Protein AF-A0A0N4WC31-F1 (afdb_monomer)

Solvent-accessible surface area (backbone atoms only — not comparable to full-atom values): 5287 Å² total; per-residue (Å²): 122,65,70,66,48,54,54,51,70,74,41,79,88,40,75,66,53,52,52,49,50,54,50,53,50,52,54,48,55,31,59,76,70,69,57,58,83,85,71,67,74,53,71,70,69,57,46,70,82,62,72,70,78,60,64,65,58,55,51,50,52,52,51,51,50,52,54,50,53,54,48,53,52,50,54,58,49,54,58,56,51,62,63,62,75,73,111

Foldseek 3Di:
DVPLLVVLLPDDPDPVVLVVLVVVVQVVLCVVVVHDVVVVDDSVNSCVPPVDDRSSVVSVVVVVVVVVVVVVVVVVVVVVVVVVVVD

Sequence (87 aa):
MPAVLYGAETWSLRKSDIRNLCVAQREMERRMLGLRMLDRWSCDRIRAPTKVSDWTNEASSRKLMWVGEVREMDECMGSREYDKDSI

Mean predicted aligned error: 9.28 Å

Secondary structure (DSSP, 8-state):
-HHHHHHHHHS---HHHHHHHHHHHHHHHHHHTT--GGG---HHHHHHHH----HHHHHHHHHHHHHHHHHHHHHHHHHHHHTTTT-

Structure (mmCIF, N/CA/C/O backbone):
data_AF-A0A0N4WC31-F1
#
_entry.id   AF-A0A0N4WC31-F1
#
loop_
_atom_site.group_PDB
_atom_site.id
_atom_site.type_symbol
_atom_site.label_atom_id
_atom_site.label_alt_id
_atom_site.label_comp_id
_atom_site.label_asym_id
_atom_site.label_entity_id
_atom_site.label_seq_id
_atom_site.pdbx_PDB_ins_code
_atom_site.Cartn_x
_atom_site.Cartn_y
_atom_site.Cartn_z
_atom_site.occupancy
_atom_site.B_iso_or_equiv
_atom_site.auth_seq_id
_atom_site.auth_comp_id
_atom_site.auth_asym_id
_atom_site.auth_atom_id
_atom_site.pdbx_PDB_model_num
ATOM 1 N N . MET A 1 1 ? 5.827 -10.386 1.441 1.00 60.34 1 MET A N 1
ATOM 2 C CA . MET A 1 1 ? 4.533 -10.947 0.983 1.00 60.34 1 MET A CA 1
ATOM 3 C C . MET A 1 1 ? 4.640 -11.347 -0.491 1.00 60.34 1 MET A C 1
ATOM 5 O O . MET A 1 1 ? 4.175 -10.609 -1.344 1.00 60.34 1 MET A O 1
ATOM 9 N N . PRO A 1 2 ? 5.289 -12.473 -0.827 1.00 60.91 2 PRO A N 1
ATOM 10 C CA . PRO A 1 2 ? 5.639 -12.781 -2.220 1.00 60.91 2 PRO A CA 1
ATOM 11 C C . PRO A 1 2 ? 4.449 -13.221 -3.093 1.00 60.91 2 PRO A C 1
ATOM 13 O O . PRO A 1 2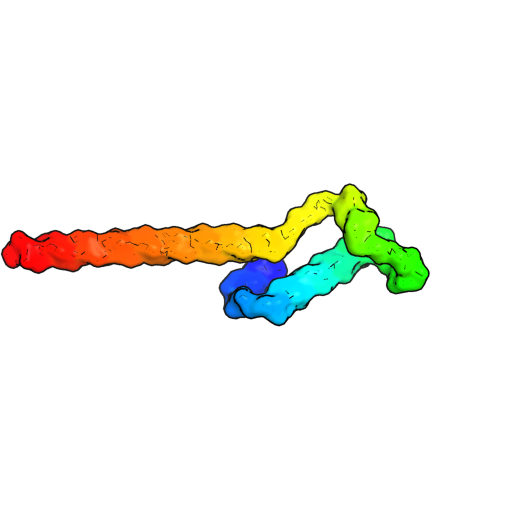 ? 4.392 -12.849 -4.258 1.00 60.91 2 PRO A O 1
ATOM 16 N N . ALA A 1 3 ? 3.466 -13.943 -2.542 1.00 71.06 3 ALA A N 1
ATOM 17 C CA . ALA A 1 3 ? 2.375 -14.528 -3.335 1.00 71.06 3 ALA A CA 1
ATOM 18 C C . ALA A 1 3 ? 1.437 -13.489 -3.983 1.00 71.06 3 ALA A C 1
ATOM 20 O O . ALA A 1 3 ? 1.049 -13.637 -5.138 1.00 71.06 3 ALA A O 1
ATOM 21 N N . VAL A 1 4 ? 1.094 -12.416 -3.260 1.00 72.12 4 VAL A N 1
ATOM 22 C CA . VAL A 1 4 ? 0.231 -11.341 -3.789 1.00 72.12 4 VAL A CA 1
ATOM 23 C C . VAL A 1 4 ? 0.957 -10.539 -4.871 1.00 72.12 4 VAL A C 1
ATOM 25 O O . VAL A 1 4 ? 0.355 -10.170 -5.875 1.00 72.12 4 VAL A O 1
ATOM 28 N N . LEU A 1 5 ? 2.259 -10.309 -4.686 1.00 69.44 5 LEU A N 1
ATOM 29 C CA . LEU A 1 5 ? 3.097 -9.610 -5.658 1.00 69.44 5 LEU A CA 1
ATOM 30 C C . LEU A 1 5 ? 3.294 -10.420 -6.942 1.00 69.44 5 LEU A C 1
ATOM 32 O O . LEU A 1 5 ? 3.170 -9.854 -8.019 1.00 69.44 5 LEU A O 1
ATOM 36 N N . TYR A 1 6 ? 3.480 -11.736 -6.844 1.00 74.06 6 TYR A N 1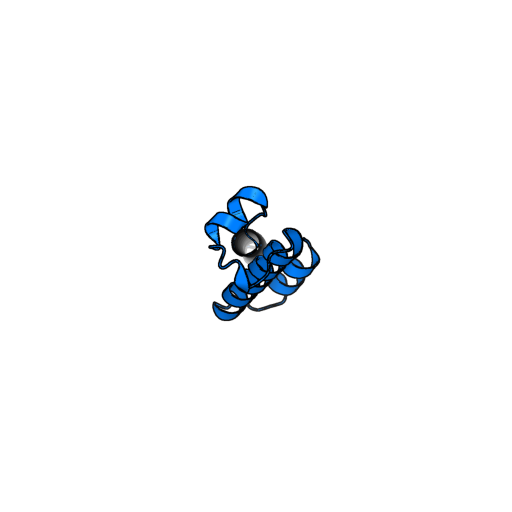
ATOM 37 C CA . TYR A 1 6 ? 3.540 -12.610 -8.018 1.00 74.06 6 TYR A CA 1
ATOM 38 C C . TYR A 1 6 ? 2.216 -12.620 -8.809 1.00 74.06 6 TYR A C 1
ATOM 40 O O . TYR A 1 6 ? 2.195 -12.554 -10.038 1.00 74.06 6 TYR A O 1
ATOM 48 N N . GLY A 1 7 ? 1.076 -12.609 -8.107 1.00 68.25 7 GLY A N 1
ATOM 49 C CA . GLY A 1 7 ? -0.232 -12.414 -8.743 1.00 68.25 7 GLY A CA 1
ATOM 50 C C . GLY A 1 7 ? -0.342 -11.062 -9.460 1.00 68.25 7 GLY A C 1
ATOM 51 O O . GLY A 1 7 ? -0.851 -10.988 -10.573 1.00 68.25 7 GLY A O 1
ATOM 52 N N . ALA A 1 8 ? 0.199 -9.996 -8.867 1.00 65.50 8 ALA A N 1
ATOM 53 C CA . ALA A 1 8 ? 0.229 -8.672 -9.483 1.00 65.50 8 ALA A CA 1
ATOM 54 C C . ALA A 1 8 ? 1.182 -8.576 -10.690 1.00 65.50 8 ALA A C 1
ATOM 56 O O . ALA A 1 8 ? 0.914 -7.794 -11.596 1.00 65.50 8 ALA A O 1
ATOM 57 N N . GLU A 1 9 ? 2.263 -9.361 -10.719 1.00 65.56 9 GLU A N 1
ATOM 58 C CA . GLU A 1 9 ? 3.187 -9.464 -11.860 1.00 65.56 9 GLU A CA 1
ATOM 59 C C . GLU A 1 9 ? 2.517 -10.126 -13.074 1.00 65.56 9 GLU A C 1
ATOM 61 O O . GLU A 1 9 ? 2.752 -9.715 -14.209 1.00 65.56 9 GLU A O 1
ATOM 66 N N . THR A 1 10 ? 1.645 -11.113 -12.841 1.00 64.12 10 THR A N 1
ATOM 67 C CA . THR A 1 10 ? 0.904 -11.804 -13.915 1.00 64.12 10 THR A CA 1
ATOM 68 C C . THR A 1 10 ? -0.322 -11.033 -14.411 1.00 64.12 10 THR A C 1
ATOM 70 O O . THR A 1 10 ? -0.776 -11.253 -15.536 1.00 64.12 10 THR A O 1
ATOM 73 N N . TRP A 1 11 ? -0.870 -10.108 -13.619 1.00 69.56 11 TRP A N 1
ATOM 74 C CA . TRP A 1 11 ? -1.975 -9.248 -14.043 1.00 69.56 11 TRP A CA 1
ATOM 75 C C . TRP A 1 11 ? -1.479 -8.007 -14.792 1.00 69.56 11 TRP A C 1
ATOM 77 O O . TRP A 1 11 ? -0.457 -7.400 -14.475 1.00 69.56 11 TRP A O 1
ATOM 87 N N . SER A 1 12 ? -2.251 -7.547 -15.779 1.00 63.41 12 SER A N 1
ATOM 88 C CA . SER A 1 12 ? -2.026 -6.224 -16.360 1.00 63.41 12 SER A CA 1
ATOM 89 C C . SER A 1 12 ? -2.218 -5.179 -15.258 1.00 63.41 12 SER A C 1
ATOM 91 O O . SER A 1 12 ? -3.341 -5.069 -14.802 1.00 63.41 12 SER A O 1
ATOM 93 N N . LEU A 1 13 ? -1.191 -4.426 -14.826 1.00 71.50 13 LEU A N 1
ATOM 94 C CA . LEU A 1 13 ? -1.331 -3.336 -13.828 1.00 71.50 13 LEU A CA 1
ATOM 95 C C . LEU A 1 13 ? -2.294 -2.222 -14.302 1.00 71.50 13 LEU A C 1
ATOM 97 O O . LEU A 1 13 ? -1.878 -1.118 -14.661 1.00 71.50 13 LEU A O 1
ATOM 101 N N . ARG A 1 14 ? -3.597 -2.499 -14.329 1.00 82.31 14 ARG A N 1
ATOM 102 C CA . ARG A 1 14 ? -4.648 -1.523 -14.585 1.00 82.31 14 ARG A CA 1
ATOM 103 C C . ARG A 1 14 ? -4.936 -0.788 -13.286 1.00 82.31 14 ARG A C 1
ATOM 105 O O . ARG A 1 14 ? -4.699 -1.283 -12.184 1.00 82.31 14 ARG A O 1
ATOM 112 N N . LYS A 1 15 ? -5.529 0.399 -13.404 1.00 82.19 15 LYS A N 1
ATOM 113 C CA . LYS A 1 15 ? -5.954 1.193 -12.239 1.00 82.19 15 LYS A CA 1
ATOM 114 C C . LYS A 1 15 ? -6.914 0.421 -11.317 1.00 82.19 15 LYS A C 1
ATOM 116 O O . LYS A 1 15 ? -6.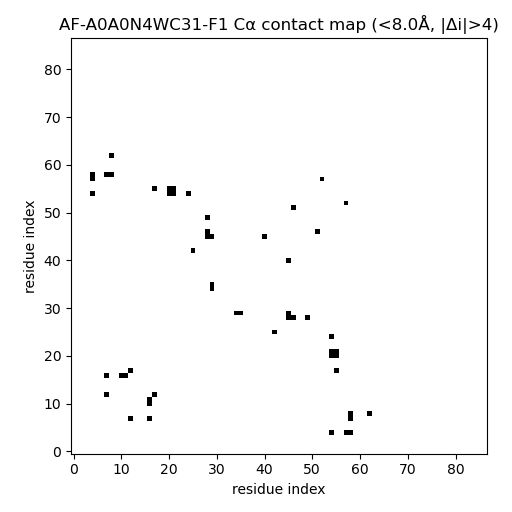891 0.639 -10.108 1.00 82.19 15 LYS A O 1
ATOM 121 N N . SER A 1 16 ? -7.729 -0.484 -11.870 1.00 85.38 16 SER A N 1
ATOM 122 C CA . SER A 1 16 ? -8.615 -1.379 -11.111 1.00 85.38 16 SER A CA 1
ATOM 123 C C . SER A 1 16 ? -7.844 -2.343 -10.215 1.00 85.38 16 SER A C 1
ATOM 125 O O . SER A 1 16 ? -8.199 -2.529 -9.056 1.00 85.38 16 SER A O 1
ATOM 127 N N . ASP A 1 17 ? -6.758 -2.912 -10.726 1.00 83.75 17 ASP A N 1
ATOM 128 C CA . ASP A 1 17 ? -6.007 -3.954 -10.027 1.00 83.75 17 ASP A CA 1
ATOM 129 C C . ASP A 1 17 ? -5.177 -3.343 -8.898 1.00 83.75 17 ASP A C 1
ATOM 131 O O . ASP A 1 17 ? -5.144 -3.869 -7.789 1.00 83.75 17 ASP A O 1
ATOM 135 N N . ILE A 1 18 ? -4.638 -2.140 -9.126 1.00 83.50 18 ILE A N 1
ATOM 136 C CA . ILE A 1 18 ? -4.015 -1.310 -8.084 1.00 83.50 18 ILE A CA 1
ATOM 137 C C . ILE A 1 18 ? -5.018 -1.017 -6.958 1.00 8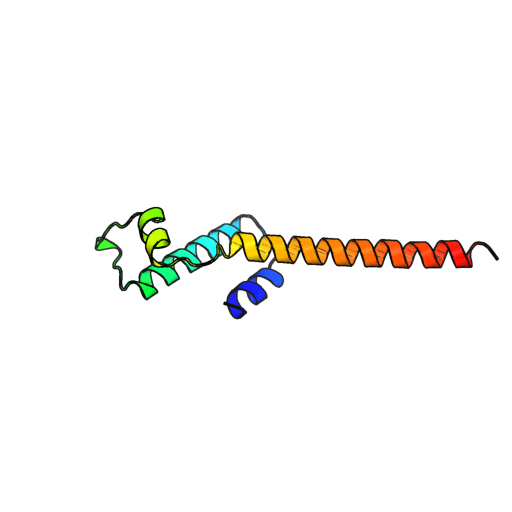3.50 18 ILE A C 1
ATOM 139 O O . ILE A 1 18 ? -4.699 -1.163 -5.779 1.00 83.50 18 ILE A O 1
ATOM 143 N N . ARG A 1 19 ? -6.259 -0.642 -7.304 1.00 87.12 19 ARG A N 1
ATOM 144 C CA . ARG A 1 19 ? -7.320 -0.390 -6.317 1.00 87.12 19 ARG A CA 1
ATOM 145 C C . ARG A 1 19 ? -7.634 -1.649 -5.505 1.00 87.12 19 ARG A C 1
ATOM 147 O O . ARG A 1 19 ? -7.766 -1.548 -4.286 1.00 87.12 19 ARG A O 1
ATOM 154 N N . ASN A 1 20 ? -7.721 -2.807 -6.155 1.00 86.62 20 ASN A N 1
ATOM 155 C CA . ASN A 1 20 ? -7.967 -4.089 -5.496 1.00 86.62 20 ASN A CA 1
ATOM 156 C C . ASN A 1 20 ? -6.824 -4.470 -4.546 1.00 86.62 20 ASN A C 1
ATOM 158 O O . ASN A 1 20 ? -7.091 -4.888 -3.420 1.00 86.62 20 ASN A O 1
ATOM 162 N N . LEU A 1 21 ? -5.568 -4.243 -4.942 1.00 85.88 21 LEU A N 1
ATOM 163 C CA . LEU A 1 21 ? -4.399 -4.446 -4.080 1.00 85.88 21 LEU A CA 1
ATOM 164 C C . LEU A 1 21 ? -4.449 -3.560 -2.832 1.00 85.88 21 LEU A C 1
ATOM 166 O O . LEU A 1 21 ? -4.253 -4.058 -1.726 1.00 85.88 21 LEU A O 1
ATOM 170 N N . CYS A 1 22 ? -4.792 -2.276 -2.974 1.00 86.19 22 CYS A N 1
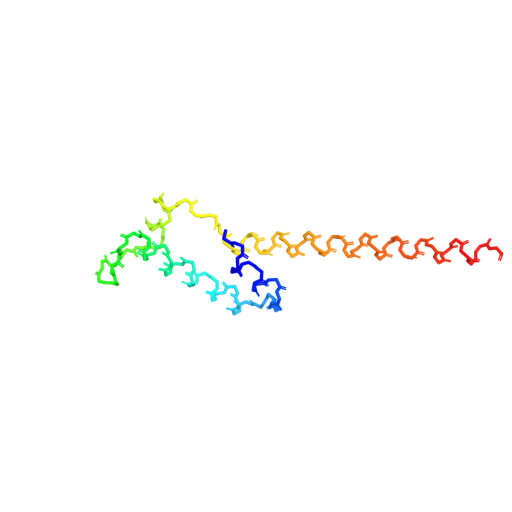ATOM 171 C CA . CYS A 1 22 ? -4.960 -1.388 -1.821 1.00 86.19 2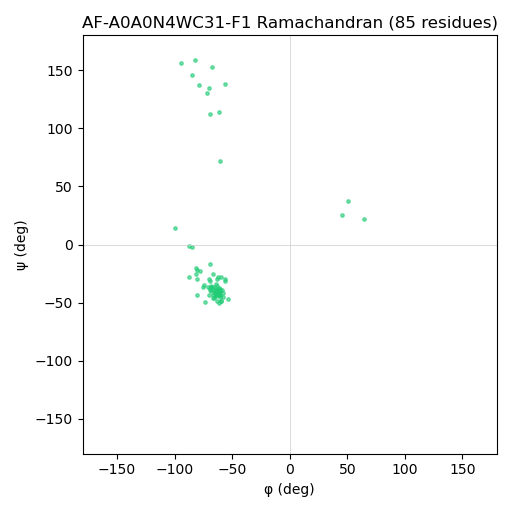2 CYS A CA 1
ATOM 172 C C . CYS A 1 22 ? -6.071 -1.861 -0.871 1.00 86.19 22 CYS A C 1
ATOM 174 O O . CYS A 1 22 ? -5.936 -1.738 0.347 1.00 86.19 22 CYS A O 1
ATOM 176 N N . VAL A 1 23 ? -7.188 -2.368 -1.405 1.00 87.88 23 VAL A N 1
ATOM 177 C CA . VAL A 1 23 ? -8.291 -2.901 -0.588 1.00 87.88 23 VAL A CA 1
ATOM 178 C C . VAL A 1 23 ? -7.849 -4.168 0.142 1.00 87.88 23 VAL A C 1
ATOM 180 O O . VAL A 1 23 ? -8.043 -4.257 1.353 1.00 87.88 23 VAL A O 1
ATOM 183 N N . ALA A 1 24 ? -7.191 -5.094 -0.559 1.00 88.12 24 ALA A N 1
ATOM 184 C CA . ALA A 1 24 ? -6.668 -6.328 0.018 1.00 88.12 24 ALA A CA 1
ATOM 185 C C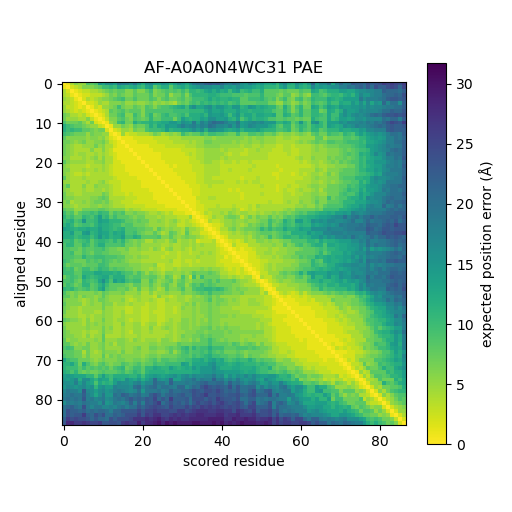 . ALA A 1 24 ? -5.641 -6.053 1.129 1.00 88.12 24 ALA A C 1
ATOM 187 O O . ALA A 1 24 ? -5.728 -6.646 2.204 1.00 88.12 24 ALA A O 1
ATOM 188 N N . GLN A 1 25 ? -4.721 -5.106 0.910 1.00 88.38 25 GLN A N 1
ATOM 189 C CA . GLN A 1 25 ? -3.760 -4.674 1.923 1.00 88.38 25 GLN A CA 1
ATOM 190 C C . GLN A 1 25 ? -4.473 -4.110 3.161 1.00 88.38 25 GLN A C 1
ATOM 192 O O . GLN A 1 25 ? -4.198 -4.538 4.278 1.00 88.38 25 GLN A O 1
ATOM 197 N N . ARG A 1 26 ? -5.440 -3.201 2.984 1.00 87.12 26 ARG A N 1
ATOM 198 C CA . ARG A 1 26 ? -6.190 -2.604 4.106 1.00 87.12 26 ARG A CA 1
ATOM 199 C C . ARG A 1 26 ? -6.991 -3.633 4.894 1.00 87.12 26 ARG A C 1
ATOM 201 O O . ARG A 1 26 ? -7.109 -3.529 6.113 1.00 87.12 26 ARG A O 1
ATOM 208 N N . GLU A 1 27 ? -7.584 -4.603 4.210 1.00 86.94 27 GLU A N 1
ATOM 209 C CA . GLU A 1 27 ? -8.330 -5.666 4.873 1.00 86.94 27 GLU A CA 1
ATOM 210 C C . GLU A 1 27 ? -7.402 -6.596 5.656 1.00 86.94 27 GLU A C 1
ATOM 212 O O . GLU A 1 27 ? -7.711 -6.960 6.791 1.00 86.94 27 GLU A O 1
ATOM 217 N N . MET A 1 28 ? -6.226 -6.899 5.106 1.00 87.69 28 MET A N 1
ATOM 218 C CA . MET A 1 28 ? -5.184 -7.624 5.821 1.00 87.69 28 MET A CA 1
ATOM 219 C C . MET A 1 28 ? -4.707 -6.870 7.065 1.00 87.69 28 MET A C 1
ATOM 221 O O . MET A 1 28 ? -4.686 -7.456 8.143 1.00 87.69 28 MET A O 1
ATOM 225 N N . GLU A 1 29 ? -4.364 -5.587 6.948 1.00 87.56 29 GLU A N 1
ATOM 226 C CA . GLU A 1 29 ? -3.901 -4.766 8.075 1.00 87.56 29 GLU A CA 1
ATOM 227 C C . GLU A 1 29 ? -4.954 -4.704 9.196 1.00 87.56 29 GLU A C 1
ATOM 229 O O . GLU A 1 29 ? -4.623 -4.815 10.377 1.00 87.56 29 GLU A O 1
ATOM 234 N N . ARG A 1 30 ? -6.245 -4.611 8.845 1.00 88.69 30 ARG A N 1
ATOM 235 C CA . ARG A 1 30 ? -7.337 -4.685 9.830 1.00 88.69 30 ARG A CA 1
ATOM 236 C C . ARG A 1 30 ? -7.412 -6.038 10.519 1.00 88.69 30 ARG A C 1
ATOM 238 O O . ARG A 1 30 ? -7.580 -6.073 11.735 1.00 88.69 30 ARG A O 1
ATOM 245 N N . ARG A 1 31 ? -7.277 -7.136 9.769 1.00 86.75 31 ARG A N 1
ATOM 246 C CA . ARG A 1 31 ? -7.264 -8.492 10.338 1.00 86.75 31 ARG A CA 1
ATOM 247 C C . ARG A 1 31 ? -6.063 -8.702 11.259 1.00 86.75 31 ARG A C 1
ATOM 249 O O . ARG A 1 31 ? -6.238 -9.277 12.326 1.00 86.75 31 ARG A O 1
ATOM 256 N N . MET A 1 32 ? -4.887 -8.186 10.899 1.00 86.12 32 MET A N 1
ATOM 257 C CA . MET A 1 32 ? -3.682 -8.235 11.739 1.00 86.12 32 MET A CA 1
ATOM 258 C C . MET A 1 32 ? -3.875 -7.522 13.083 1.00 86.12 32 MET A C 1
ATOM 260 O O . MET A 1 32 ? -3.401 -8.004 14.104 1.00 86.12 32 MET A O 1
ATOM 264 N N . LEU A 1 33 ? -4.592 -6.396 13.091 1.00 86.00 33 LEU A N 1
ATOM 265 C CA . LEU A 1 33 ? -4.888 -5.627 14.304 1.00 86.00 33 LEU A CA 1
ATOM 266 C C . LEU A 1 33 ? -6.156 -6.099 15.042 1.00 86.00 33 LEU A C 1
ATOM 268 O O . LEU A 1 33 ? -6.506 -5.522 16.068 1.00 86.00 33 LEU A O 1
ATOM 272 N N . GLY A 1 34 ? -6.872 -7.104 14.525 1.00 87.69 34 GLY A N 1
ATOM 273 C CA . GLY A 1 34 ? -8.141 -7.571 15.096 1.00 87.69 34 GLY A CA 1
ATOM 274 C C . GLY A 1 34 ? -9.271 -6.532 15.054 1.00 87.69 34 GLY A C 1
ATOM 275 O O . GLY A 1 34 ? -10.214 -6.613 15.840 1.00 87.69 34 GLY A O 1
ATOM 276 N N . LEU A 1 35 ? -9.182 -5.542 14.162 1.00 84.75 35 LEU A N 1
ATOM 277 C CA . LEU A 1 35 ? -10.122 -4.422 14.100 1.00 84.75 35 LEU A CA 1
ATOM 278 C C . LEU A 1 35 ? -11.422 -4.818 13.406 1.00 84.75 35 LEU A C 1
ATOM 280 O O . LEU A 1 35 ? -11.424 -5.435 12.336 1.00 84.75 35 LEU A O 1
ATOM 284 N N . ARG A 1 36 ? -12.547 -4.379 13.975 1.00 81.25 36 ARG A N 1
ATOM 285 C CA . ARG A 1 36 ? -13.871 -4.560 13.374 1.00 81.25 36 ARG A CA 1
ATOM 286 C C . ARG A 1 36 ? -14.249 -3.323 12.563 1.00 81.25 36 ARG A C 1
ATOM 288 O O . ARG A 1 36 ? -13.804 -2.212 12.838 1.00 81.25 36 ARG A O 1
ATOM 295 N N . MET A 1 37 ? -15.148 -3.488 11.589 1.00 76.06 37 MET A N 1
ATOM 296 C CA . MET A 1 37 ? -15.694 -2.358 10.812 1.00 76.06 37 MET A CA 1
ATOM 297 C C . MET A 1 37 ? -16.342 -1.286 11.708 1.00 76.06 37 MET A C 1
ATOM 299 O O . MET A 1 37 ? -16.318 -0.102 11.376 1.00 76.06 37 MET A O 1
ATOM 303 N N . LEU A 1 38 ? -16.878 -1.702 12.861 1.00 81.81 38 LEU A N 1
ATOM 304 C CA . LEU A 1 38 ? -17.539 -0.840 13.841 1.00 81.81 38 LEU A CA 1
ATOM 305 C C . LEU A 1 38 ? -16.595 0.149 14.531 1.00 81.81 38 LEU A C 1
ATOM 307 O O . LEU A 1 38 ? -17.054 1.212 14.937 1.00 81.81 38 LEU A O 1
ATOM 311 N N . ASP A 1 39 ? -15.296 -0.152 14.612 1.00 82.19 39 ASP A N 1
ATOM 312 C CA . ASP A 1 39 ? -14.333 0.721 15.289 1.00 82.19 39 ASP A CA 1
ATOM 313 C C . ASP A 1 39 ? -14.100 2.034 14.513 1.00 82.19 39 ASP A C 1
ATOM 315 O O . ASP A 1 39 ? -13.597 3.003 15.076 1.00 82.19 39 ASP A O 1
ATOM 319 N N . ARG A 1 40 ? -14.489 2.097 13.224 1.00 80.69 40 ARG A N 1
ATOM 320 C CA . ARG A 1 40 ? -14.356 3.274 12.334 1.00 80.69 40 ARG A CA 1
ATOM 321 C C . ARG A 1 40 ? -12.947 3.885 12.312 1.00 80.69 40 ARG A C 1
ATOM 323 O O . ARG A 1 40 ? -12.783 5.100 12.217 1.00 80.69 40 ARG A O 1
ATOM 330 N N . TRP A 1 41 ? -11.908 3.053 12.366 1.00 84.38 41 TRP A N 1
ATOM 331 C CA . TRP A 1 41 ? -10.529 3.533 12.255 1.00 84.38 41 TRP A CA 1
ATOM 332 C C . TRP A 1 41 ? -10.217 4.027 10.839 1.00 84.38 41 TRP A C 1
ATOM 334 O O . TRP A 1 41 ? -10.523 3.359 9.844 1.00 84.38 41 TRP A O 1
ATOM 344 N N . SER A 1 42 ? -9.571 5.193 10.758 1.00 82.94 42 SER A N 1
ATOM 345 C CA . SER A 1 42 ? -9.045 5.731 9.505 1.00 82.94 42 SER A CA 1
ATOM 346 C C . SER A 1 42 ? -7.887 4.874 8.987 1.00 82.94 42 SER A C 1
ATOM 348 O O . SER A 1 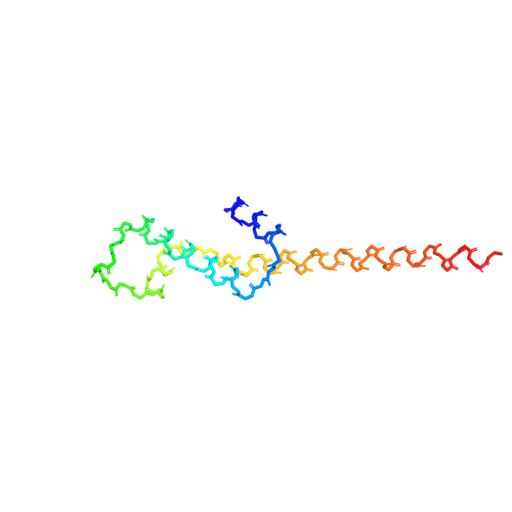42 ? -7.174 4.223 9.753 1.00 82.94 42 SER A O 1
ATOM 350 N N . CYS A 1 43 ? -7.692 4.871 7.667 1.00 80.00 43 CYS A N 1
ATOM 351 C CA . CYS A 1 43 ? -6.626 4.085 7.040 1.00 80.00 43 CYS A CA 1
ATOM 352 C C . CYS A 1 43 ? -5.234 4.555 7.493 1.00 80.00 43 CYS A C 1
ATOM 354 O O . CYS A 1 43 ? -4.360 3.728 7.731 1.00 80.00 43 CYS A O 1
ATOM 356 N N . ASP A 1 44 ? -5.054 5.859 7.707 1.00 82.38 44 ASP A N 1
ATOM 357 C CA . ASP A 1 44 ? -3.781 6.424 8.171 1.00 82.38 44 ASP A CA 1
ATOM 358 C C . ASP A 1 44 ? -3.437 5.959 9.590 1.00 82.38 44 ASP A C 1
ATOM 360 O O . ASP A 1 44 ? -2.290 5.631 9.894 1.00 82.38 44 ASP A O 1
ATOM 364 N N . ARG A 1 45 ? -4.457 5.830 10.450 1.00 84.19 45 ARG A N 1
ATOM 365 C CA . ARG A 1 45 ? -4.296 5.313 11.813 1.00 84.19 45 ARG A CA 1
ATOM 366 C C . ARG A 1 45 ? -3.962 3.821 11.834 1.00 84.19 45 ARG A C 1
ATOM 368 O O . ARG A 1 45 ? -3.257 3.383 12.735 1.00 84.19 45 ARG A O 1
ATOM 375 N N . ILE A 1 46 ? -4.448 3.054 10.856 1.00 83.88 46 ILE A N 1
ATOM 376 C CA . ILE A 1 46 ? -4.131 1.626 10.694 1.00 83.88 46 ILE A CA 1
ATOM 377 C C . ILE A 1 46 ? -2.681 1.433 10.227 1.00 83.88 46 ILE A C 1
ATOM 379 O O . ILE A 1 46 ? -2.023 0.513 10.711 1.00 83.88 46 ILE A O 1
ATOM 383 N N . ARG A 1 47 ? -2.163 2.322 9.363 1.00 81.50 47 ARG A N 1
ATOM 384 C CA . ARG A 1 47 ? -0.784 2.271 8.838 1.00 81.50 47 ARG A CA 1
ATOM 385 C C . ARG A 1 47 ? 0.297 2.563 9.878 1.00 81.50 47 ARG A C 1
ATOM 387 O O . ARG A 1 47 ? 1.367 1.959 9.825 1.00 81.50 47 ARG A O 1
ATOM 394 N N . ALA A 1 48 ? 0.032 3.472 10.817 1.00 81.75 48 ALA A N 1
ATOM 395 C CA . ALA A 1 48 ? 0.997 3.864 11.848 1.00 81.75 48 ALA A CA 1
ATOM 396 C C . ALA A 1 48 ? 1.581 2.674 12.652 1.00 81.75 48 ALA A C 1
ATOM 398 O O . ALA A 1 48 ? 2.804 2.607 12.794 1.00 81.75 48 ALA A O 1
ATOM 399 N N . PRO A 1 49 ? 0.772 1.715 13.147 1.00 81.44 49 PRO A N 1
ATOM 400 C CA . PRO A 1 49 ? 1.287 0.553 13.870 1.00 81.44 49 PRO A CA 1
ATOM 401 C C . PRO A 1 49 ? 1.825 -0.572 12.972 1.00 81.44 49 PRO A C 1
ATOM 403 O O . PRO A 1 49 ? 2.718 -1.295 13.402 1.00 81.44 49 PRO A O 1
ATOM 406 N N . THR A 1 50 ? 1.304 -0.760 11.753 1.00 75.81 50 THR A N 1
ATOM 407 C CA . THR A 1 50 ? 1.627 -1.944 10.929 1.00 75.81 50 THR A CA 1
ATOM 408 C C . THR A 1 50 ? 2.950 -1.828 10.173 1.00 75.81 50 THR A C 1
ATOM 410 O O . THR A 1 50 ? 3.542 -2.863 9.879 1.00 75.81 50 THR A O 1
ATOM 413 N N . LYS A 1 51 ? 3.442 -0.613 9.864 1.00 78.19 51 LYS A N 1
ATOM 414 C CA . LYS A 1 51 ? 4.688 -0.375 9.088 1.00 78.19 51 LYS A CA 1
ATOM 415 C C . LYS A 1 51 ? 4.817 -1.248 7.818 1.00 78.19 51 LYS A C 1
ATOM 417 O O . LYS A 1 51 ? 5.924 -1.526 7.360 1.00 78.19 51 LYS A O 1
ATOM 422 N N . VAL A 1 52 ? 3.696 -1.699 7.251 1.00 78.50 52 VAL A N 1
ATOM 423 C CA . VAL A 1 52 ? 3.676 -2.570 6.071 1.00 78.50 52 VAL A CA 1
ATOM 424 C C . VAL A 1 52 ? 4.087 -1.748 4.846 1.00 78.50 52 VAL A C 1
ATOM 426 O O . VAL A 1 52 ? 3.567 -0.656 4.620 1.00 78.50 52 VAL A O 1
ATOM 429 N N . SER A 1 53 ? 5.033 -2.281 4.065 1.00 76.94 53 SER A N 1
ATOM 430 C CA . SER A 1 53 ? 5.440 -1.724 2.766 1.00 76.94 53 SER A CA 1
ATOM 431 C C . SER A 1 53 ? 4.233 -1.596 1.835 1.00 76.94 53 SER A C 1
ATOM 433 O O . SER A 1 53 ? 3.400 -2.501 1.776 1.00 76.94 53 SER A O 1
ATOM 435 N N . ASP A 1 54 ? 4.134 -0.487 1.104 1.00 83.31 54 ASP A N 1
ATOM 436 C CA . ASP A 1 54 ? 3.031 -0.255 0.171 1.00 83.31 54 ASP A CA 1
ATOM 437 C C . ASP A 1 54 ? 3.145 -1.207 -1.028 1.00 83.31 54 ASP A C 1
ATOM 439 O O . ASP A 1 54 ? 4.067 -1.091 -1.843 1.00 83.31 54 ASP A O 1
ATOM 443 N N . TRP A 1 55 ? 2.211 -2.156 -1.153 1.00 82.94 55 TRP A N 1
ATOM 444 C CA . TRP A 1 55 ? 2.295 -3.210 -2.175 1.00 82.94 55 TRP A CA 1
ATOM 445 C C . TRP A 1 55 ? 2.243 -2.644 -3.592 1.00 82.94 55 TRP A C 1
ATOM 447 O O . TRP A 1 55 ? 2.838 -3.201 -4.513 1.00 82.94 55 TRP A O 1
ATOM 457 N N . THR A 1 56 ? 1.565 -1.512 -3.772 1.00 81.19 56 THR A N 1
ATOM 458 C CA . THR A 1 56 ? 1.482 -0.814 -5.056 1.00 81.19 56 THR A CA 1
ATOM 459 C C . THR A 1 56 ? 2.822 -0.243 -5.489 1.00 81.19 56 THR A C 1
ATOM 461 O O . THR A 1 56 ? 3.148 -0.296 -6.675 1.00 81.19 56 THR A O 1
ATOM 464 N N . ASN A 1 57 ? 3.609 0.277 -4.546 1.00 83.12 57 ASN A N 1
ATOM 465 C CA . ASN A 1 57 ? 4.929 0.826 -4.841 1.00 83.12 57 ASN A CA 1
ATOM 466 C C . ASN A 1 57 ? 5.886 -0.304 -5.199 1.00 83.12 57 ASN A C 1
ATOM 468 O O . ASN A 1 57 ? 6.596 -0.208 -6.192 1.00 83.12 57 ASN A O 1
ATOM 472 N N . GLU A 1 58 ? 5.843 -1.406 -4.452 1.00 83.88 58 GLU A N 1
ATOM 473 C CA . GLU A 1 58 ? 6.684 -2.566 -4.733 1.00 83.88 58 GLU A CA 1
ATOM 474 C C . GLU A 1 58 ? 6.349 -3.202 -6.093 1.00 83.88 58 GLU A C 1
ATOM 476 O O . GLU A 1 58 ? 7.250 -3.443 -6.896 1.00 83.88 58 GLU A O 1
ATOM 481 N N . ALA A 1 59 ? 5.062 -3.377 -6.412 1.00 81.50 59 ALA A N 1
ATOM 482 C CA . ALA A 1 59 ? 4.628 -3.876 -7.718 1.00 81.50 59 ALA A CA 1
ATOM 483 C C . ALA A 1 59 ? 5.026 -2.932 -8.868 1.00 81.50 59 ALA A C 1
ATOM 485 O O . ALA A 1 59 ? 5.460 -3.384 -9.928 1.00 81.50 59 ALA A O 1
ATOM 486 N N . SER A 1 60 ? 4.923 -1.616 -8.657 1.00 82.19 60 SER A N 1
ATOM 487 C CA . SER A 1 60 ? 5.326 -0.619 -9.657 1.00 82.19 60 SER A CA 1
ATOM 488 C C . SER A 1 60 ? 6.837 -0.629 -9.888 1.00 82.19 60 SER A C 1
ATOM 490 O O . SER A 1 60 ? 7.274 -0.630 -11.036 1.00 82.19 60 SER A O 1
ATOM 492 N N . SER A 1 61 ? 7.636 -0.702 -8.821 1.00 84.62 61 SER A N 1
ATOM 493 C CA . SER A 1 61 ? 9.097 -0.778 -8.909 1.00 84.62 61 SER A CA 1
ATOM 494 C C . SER A 1 61 ? 9.564 -2.034 -9.638 1.00 84.62 61 SER A C 1
ATOM 496 O O . SER A 1 61 ? 10.433 -1.946 -10.500 1.00 84.62 61 SER A O 1
ATOM 498 N N . ARG A 1 62 ? 8.957 -3.194 -9.359 1.00 83.50 62 ARG A N 1
ATOM 499 C CA . ARG A 1 62 ? 9.265 -4.439 -10.081 1.00 83.50 62 ARG A CA 1
ATOM 500 C C . ARG A 1 62 ? 8.909 -4.345 -11.557 1.00 83.50 62 ARG A C 1
ATOM 502 O O . ARG A 1 62 ? 9.697 -4.753 -12.403 1.00 83.50 62 ARG A O 1
ATOM 509 N N . LYS A 1 63 ? 7.762 -3.740 -11.880 1.00 82.31 63 LYS A N 1
ATOM 510 C CA . LYS A 1 63 ? 7.381 -3.506 -13.275 1.00 82.31 63 LYS A CA 1
ATOM 511 C C . LYS A 1 63 ? 8.387 -2.605 -13.992 1.00 82.31 63 LYS A C 1
ATOM 513 O O . LYS A 1 63 ? 8.745 -2.890 -15.127 1.00 82.31 63 LYS A O 1
ATOM 518 N N . LEU A 1 64 ? 8.843 -1.533 -13.342 1.00 83.94 64 LEU A N 1
ATOM 519 C CA . LEU A 1 64 ? 9.854 -0.633 -13.902 1.00 83.94 64 LEU A CA 1
ATOM 520 C C . LEU A 1 64 ? 11.201 -1.334 -14.102 1.00 83.94 64 LEU A C 1
ATOM 522 O O . LEU A 1 64 ? 11.817 -1.145 -15.145 1.00 83.94 64 LEU A O 1
ATOM 526 N N . MET A 1 65 ? 11.623 -2.167 -13.147 1.00 86.94 65 MET A N 1
ATOM 527 C CA . MET A 1 65 ? 12.837 -2.978 -13.259 1.00 86.94 65 MET A CA 1
ATOM 528 C C . MET A 1 65 ? 12.769 -3.918 -14.467 1.00 86.94 65 MET A C 1
ATOM 530 O O . MET A 1 65 ? 13.675 -3.908 -15.291 1.00 86.94 65 MET A O 1
ATOM 534 N N . TRP A 1 66 ? 11.658 -4.644 -14.628 1.00 83.88 66 TRP A N 1
ATOM 535 C CA . TRP A 1 66 ? 11.447 -5.527 -15.777 1.00 83.88 66 TRP A CA 1
ATOM 536 C C . TRP A 1 66 ? 11.442 -4.764 -17.108 1.00 83.88 66 TRP A C 1
ATOM 538 O O . TRP A 1 66 ? 12.065 -5.192 -18.071 1.00 83.88 66 TRP A O 1
ATOM 548 N N . VAL A 1 67 ? 10.788 -3.598 -17.170 1.00 84.56 67 VAL A N 1
ATOM 549 C CA . VAL A 1 67 ? 10.821 -2.745 -18.372 1.00 84.56 67 VAL A CA 1
ATOM 550 C C . VAL A 1 67 ? 12.245 -2.277 -18.689 1.00 84.56 67 VAL A C 1
ATOM 552 O O . VAL A 1 67 ? 12.592 -2.177 -19.863 1.00 84.56 67 VAL A O 1
ATOM 555 N N . GLY A 1 68 ? 13.056 -1.981 -17.671 1.00 87.12 68 GLY A N 1
ATOM 556 C CA . GLY A 1 68 ? 14.468 -1.637 -17.842 1.00 87.12 68 GLY A CA 1
ATOM 557 C C . GLY A 1 68 ? 15.274 -2.789 -18.440 1.00 87.12 68 GLY A C 1
ATOM 558 O O . GLY A 1 68 ? 15.950 -2.596 -19.442 1.00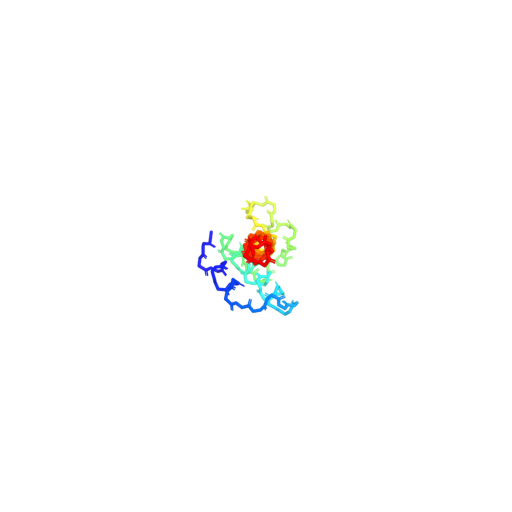 87.12 68 GLY A O 1
ATOM 559 N N . GLU A 1 69 ? 15.124 -3.992 -17.890 1.00 86.31 69 GLU A N 1
ATOM 560 C CA . GLU A 1 69 ? 15.799 -5.197 -18.386 1.00 86.31 69 GLU A CA 1
ATOM 561 C C . GLU A 1 69 ? 15.388 -5.542 -19.826 1.00 86.31 69 GLU A C 1
ATOM 563 O O . GLU A 1 69 ? 16.232 -5.839 -20.667 1.00 86.31 69 GLU A O 1
ATOM 568 N N . VAL A 1 70 ? 14.098 -5.422 -20.156 1.00 85.38 70 VAL A N 1
ATOM 569 C CA . VAL A 1 70 ? 13.608 -5.631 -21.529 1.00 85.38 70 VAL A CA 1
ATOM 570 C C . VAL A 1 70 ? 14.210 -4.615 -22.504 1.00 85.38 70 VAL A C 1
ATOM 572 O O . VAL A 1 70 ? 14.558 -4.987 -23.621 1.00 85.38 70 VAL A O 1
ATOM 575 N N . ARG A 1 71 ? 14.361 -3.347 -22.096 1.00 83.56 71 ARG A N 1
ATOM 576 C CA . ARG A 1 71 ? 15.020 -2.315 -22.917 1.00 83.56 71 ARG A CA 1
ATOM 577 C C . ARG A 1 71 ? 16.496 -2.628 -23.147 1.00 83.56 71 ARG A C 1
ATOM 579 O O . ARG A 1 71 ? 16.962 -2.512 -24.271 1.00 83.56 71 ARG A O 1
ATOM 586 N N . GLU A 1 72 ? 17.205 -3.070 -22.113 1.00 81.81 72 GLU A N 1
ATOM 587 C CA . GLU A 1 72 ? 18.613 -3.467 -22.219 1.00 81.81 72 GLU A CA 1
ATOM 588 C C . GLU A 1 72 ? 18.795 -4.684 -23.143 1.00 81.81 72 GLU A C 1
ATOM 590 O O . GLU A 1 72 ? 19.724 -4.727 -23.952 1.00 81.81 72 GLU A O 1
ATOM 595 N N . MET A 1 73 ? 17.876 -5.656 -23.087 1.00 77.06 73 MET A N 1
ATOM 596 C CA . MET A 1 73 ? 17.863 -6.793 -24.013 1.00 77.06 73 MET A CA 1
ATOM 597 C C . MET A 1 73 ? 17.618 -6.369 -25.467 1.00 77.06 73 MET A C 1
ATOM 599 O O . MET A 1 73 ? 18.257 -6.923 -26.363 1.00 77.06 73 MET A O 1
ATOM 603 N N . ASP A 1 74 ? 16.721 -5.408 -25.700 1.00 80.56 74 ASP A N 1
ATOM 604 C CA . ASP A 1 74 ? 16.411 -4.860 -27.028 1.00 80.56 74 ASP A CA 1
ATOM 605 C C . ASP A 1 74 ? 17.617 -4.104 -27.618 1.00 80.56 74 ASP A C 1
ATOM 607 O O . ASP A 1 74 ? 18.040 -4.375 -28.742 1.00 80.56 74 ASP A O 1
ATOM 611 N N . GLU A 1 75 ? 18.272 -3.252 -26.820 1.00 74.94 75 GLU A N 1
ATOM 612 C CA . GLU A 1 75 ? 19.510 -2.551 -27.197 1.00 74.94 75 GLU A CA 1
ATOM 613 C C . GLU A 1 75 ? 20.663 -3.530 -27.494 1.00 74.94 75 GLU A C 1
ATOM 615 O O . GLU A 1 75 ? 21.379 -3.388 -28.493 1.00 74.94 75 GLU A O 1
ATOM 620 N N . CYS A 1 76 ? 20.817 -4.577 -26.676 1.00 69.06 76 CYS A N 1
ATOM 621 C CA . CYS A 1 76 ? 21.778 -5.657 -26.910 1.00 69.06 76 CYS A CA 1
ATOM 622 C C . CYS A 1 76 ? 21.479 -6.470 -28.178 1.00 69.06 76 CYS A C 1
ATOM 624 O O . CYS A 1 76 ? 22.407 -6.983 -28.806 1.00 69.06 76 CYS A O 1
ATOM 626 N N . MET A 1 77 ? 20.204 -6.653 -28.532 1.00 64.44 77 MET A N 1
ATOM 627 C CA . MET A 1 77 ? 19.800 -7.383 -29.735 1.00 64.44 77 MET A CA 1
ATOM 628 C C . MET A 1 77 ? 20.075 -6.554 -30.986 1.00 64.44 77 MET A C 1
ATOM 630 O O . MET A 1 77 ? 20.755 -7.047 -31.885 1.00 64.44 77 MET A O 1
ATOM 634 N N . GLY A 1 78 ? 19.641 -5.291 -30.998 1.00 60.69 78 GLY A N 1
ATOM 635 C CA . GLY A 1 78 ? 19.871 -4.383 -32.120 1.00 60.69 78 GLY A CA 1
ATOM 636 C C . GLY A 1 78 ? 21.360 -4.209 -32.417 1.00 60.69 78 GLY A C 1
ATOM 637 O O . GLY A 1 78 ? 21.777 -4.310 -33.565 1.00 60.69 78 GLY A O 1
ATOM 638 N N . SER A 1 79 ? 22.198 -4.081 -31.385 1.00 56.88 79 SER A N 1
ATOM 639 C CA . SER A 1 79 ? 23.658 -3.961 -31.541 1.00 56.88 79 SER A CA 1
ATOM 640 C C . SER A 1 79 ? 24.315 -5.163 -32.248 1.00 56.88 79 SER A C 1
ATOM 642 O O . SER A 1 79 ? 25.341 -4.994 -32.900 1.00 56.88 79 SER A O 1
ATOM 644 N N . ARG A 1 80 ? 23.735 -6.373 -32.160 1.00 56.00 80 ARG A N 1
ATOM 645 C CA . ARG A 1 80 ? 24.245 -7.577 -32.853 1.00 56.00 80 ARG A CA 1
ATOM 646 C C . ARG A 1 80 ? 23.819 -7.672 -34.315 1.00 56.00 80 ARG A C 1
ATOM 648 O O . ARG A 1 80 ? 24.423 -8.444 -35.056 1.00 56.00 80 ARG A O 1
ATOM 655 N N . GLU A 1 81 ? 22.765 -6.967 -34.714 1.00 57.28 81 GLU A N 1
ATOM 656 C CA . GLU A 1 81 ? 22.313 -6.923 -36.109 1.00 57.28 81 GLU A CA 1
ATOM 657 C C . GLU A 1 81 ? 23.169 -5.935 -36.911 1.00 57.28 81 GLU A C 1
ATOM 659 O O . GLU A 1 81 ? 23.705 -6.308 -37.952 1.00 57.28 81 GLU A O 1
ATOM 664 N N . TYR A 1 82 ? 23.463 -4.752 -36.356 1.00 56.97 82 TYR A N 1
ATOM 665 C CA . TYR A 1 82 ? 24.361 -3.772 -36.991 1.00 56.97 82 TYR A CA 1
ATOM 666 C C . TYR A 1 82 ? 25.808 -4.275 -37.194 1.00 56.97 82 TYR A C 1
ATOM 668 O O . TYR A 1 82 ? 26.481 -3.843 -38.131 1.00 56.97 82 TYR A O 1
ATOM 676 N N . ASP A 1 83 ? 26.281 -5.202 -36.351 1.00 55.72 83 ASP A N 1
ATOM 677 C CA . ASP A 1 83 ? 27.615 -5.820 -36.465 1.00 55.72 83 ASP A CA 1
ATOM 678 C C . ASP A 1 83 ? 27.683 -6.909 -37.561 1.00 55.72 83 ASP A C 1
ATOM 680 O O . ASP A 1 83 ? 28.749 -7.187 -38.104 1.00 55.72 83 ASP A O 1
ATOM 684 N N . LYS A 1 84 ? 26.543 -7.504 -37.945 1.00 56.34 84 LYS A N 1
ATOM 685 C CA . LYS A 1 84 ? 26.460 -8.502 -39.031 1.00 56.34 84 LYS A CA 1
ATOM 686 C C . LYS A 1 84 ? 26.262 -7.885 -40.412 1.00 56.34 84 LYS A C 1
ATOM 688 O O . LYS A 1 84 ? 26.701 -8.478 -41.391 1.00 56.34 84 LYS A O 1
ATOM 693 N N . ASP A 1 85 ? 25.644 -6.709 -40.475 1.00 54.91 85 ASP A N 1
ATOM 694 C CA . ASP A 1 85 ? 25.411 -5.967 -41.721 1.00 54.91 85 ASP A CA 1
ATOM 695 C C . ASP A 1 85 ? 26.614 -5.090 -42.137 1.00 54.91 85 ASP A C 1
ATOM 697 O O . ASP A 1 85 ? 26.581 -4.446 -43.186 1.00 54.91 85 ASP A O 1
ATOM 701 N N . SER A 1 86 ? 27.685 -5.064 -41.329 1.00 53.84 86 SER A N 1
ATOM 702 C CA . SER A 1 86 ? 28.944 -4.345 -41.605 1.00 53.84 86 SER A CA 1
ATOM 703 C C . SER A 1 86 ? 30.081 -5.233 -42.156 1.00 53.84 86 SER A C 1
ATOM 705 O O . SER A 1 86 ? 31.229 -4.783 -42.180 1.00 53.84 86 SER A O 1
ATOM 707 N N . ILE A 1 87 ? 29.792 -6.467 -42.602 1.00 50.91 87 ILE A N 1
ATOM 708 C CA . ILE A 1 87 ? 30.747 -7.379 -43.278 1.00 50.91 87 ILE A CA 1
ATOM 709 C C . ILE A 1 87 ? 30.385 -7.551 -44.753 1.00 50.91 87 ILE A C 1
ATOM 711 O O . ILE A 1 87 ? 29.215 -7.881 -45.040 1.00 50.91 87 ILE A O 1
#

Radius of gyration: 20.2 Å; Cα contacts (8 Å, |Δi|>4): 27; chains: 1; bounding box: 48×21×59 Å

Organism: Haemonchus placei (NCBI:txid6290)

pLDDT: mean 77.52, std 10.39, range [50.91, 88.69]